Protein AF-A0A4P2VK91-F1 (afdb_monomer)

Mean predicted aligned error: 14.42 Å

Solvent-accessible surface area (backbone atoms only — not comparable to full-atom values): 8592 Å² total; per-residue (Å²): 116,48,79,46,80,45,67,41,84,49,84,88,49,66,66,60,50,53,53,49,52,51,52,53,46,60,55,40,65,74,66,43,94,63,50,54,38,35,41,38,40,39,38,47,64,92,68,39,30,38,38,38,41,37,42,36,29,84,92,45,76,50,76,43,70,33,67,28,75,43,63,68,60,23,51,54,54,31,50,55,51,43,54,55,52,46,52,51,51,53,48,55,61,50,60,75,58,52,86,59,55,84,43,53,88,88,37,72,82,12,60,66,47,45,51,55,48,59,73,71,50,58,95,86,60,67,70,59,73,79,53,72,85,55,93,68,52,81,72,58,61,64,61,63,77,78,112

Secondary structure (DSSP, 8-state):
-EEEEEEESS---HHHHHHHHHHHHHHHHHH-TT--EEEEEEEEETTEEEEEEEEEETTEEEEEEEEESSHHHHHHHHHHHHHHHHHHHHHHHHHHHHTTTSS-TTSTTSHHHHHHHHHHS-TT--TGGGTTT----HHHHHHGGG-

Foldseek 3Di:
DEEAEEEDQDPPDPVVVVVLVVLVVVLCVVQDPQWDYKYWYWYDDPQKIKIKIWTDGPVDIDIFIDIDSDPVVRSVVRSVVVSVVSVVVSVVVVVVDPPQPVAPPPDCSHPVNLVVVVVVDDPPDDSVVVVVPDPDDNVNRVVVVPD

Structure (mmCIF, N/CA/C/O backbone):
data_AF-A0A4P2VK91-F1
#
_entry.id   AF-A0A4P2VK91-F1
#
loop_
_atom_site.group_PDB
_atom_site.id
_atom_site.type_symbol
_atom_site.label_atom_id
_atom_site.label_alt_id
_atom_site.label_comp_id
_atom_site.label_asym_id
_atom_site.label_entity_id
_atom_site.label_seq_id
_atom_site.pdbx_PDB_ins_code
_atom_site.Cartn_x
_atom_site.Cartn_y
_atom_site.Cartn_z
_atom_site.occupancy
_atom_site.B_iso_or_equiv
_atom_site.auth_seq_id
_atom_site.auth_comp_id
_atom_site.auth_asym_id
_atom_site.auth_atom_id
_atom_site.pdbx_PDB_model_num
ATOM 1 N N . MET A 1 1 ? 0.030 -15.561 0.801 1.00 72.12 1 MET A N 1
ATOM 2 C CA . MET A 1 1 ? -0.297 -14.319 0.069 1.00 72.12 1 MET A CA 1
ATOM 3 C C . MET A 1 1 ? 0.006 -14.545 -1.408 1.00 72.12 1 MET A C 1
ATOM 5 O O . MET A 1 1 ? 1.029 -15.153 -1.686 1.00 72.12 1 MET A O 1
ATOM 9 N N . ARG A 1 2 ? -0.870 -14.147 -2.341 1.00 79.50 2 ARG A N 1
ATOM 10 C CA . ARG A 1 2 ? -0.588 -14.205 -3.792 1.00 79.50 2 ARG A CA 1
ATOM 11 C C . ARG A 1 2 ? -0.356 -12.791 -4.323 1.00 79.50 2 ARG A C 1
ATOM 13 O O . ARG A 1 2 ? -1.168 -11.915 -4.020 1.00 79.50 2 ARG A O 1
ATOM 20 N N . VAL A 1 3 ? 0.731 -12.582 -5.062 1.00 82.94 3 VAL A N 1
ATOM 21 C CA . VAL A 1 3 ? 1.064 -11.310 -5.716 1.00 82.94 3 VAL A CA 1
ATOM 22 C C . VA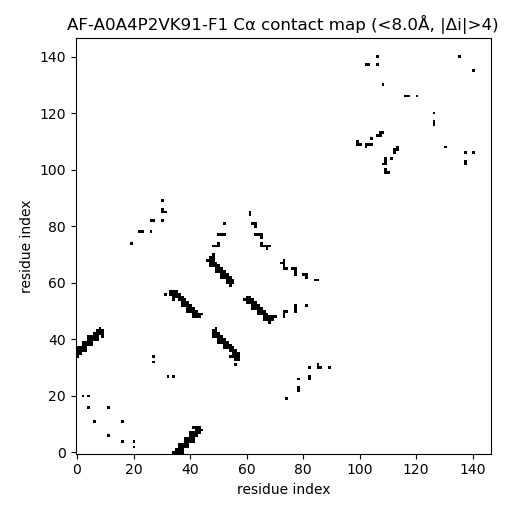L A 1 3 ? 1.039 -11.546 -7.219 1.00 82.94 3 VAL A C 1
ATOM 24 O O . VAL A 1 3 ? 1.852 -12.305 -7.732 1.00 82.94 3 VAL A O 1
ATOM 27 N N . ASP A 1 4 ? 0.092 -10.916 -7.908 1.00 86.12 4 ASP A N 1
ATOM 28 C CA . ASP A 1 4 ? -0.004 -10.974 -9.363 1.00 86.12 4 ASP A CA 1
ATOM 29 C C . ASP A 1 4 ? 0.486 -9.644 -9.938 1.00 86.12 4 ASP A C 1
ATOM 31 O O . ASP A 1 4 ? -0.115 -8.592 -9.694 1.00 86.12 4 ASP A O 1
ATOM 35 N N . VAL A 1 5 ? 1.564 -9.687 -10.717 1.00 85.50 5 VAL A N 1
ATOM 36 C CA . VAL A 1 5 ? 2.101 -8.516 -11.417 1.00 85.50 5 VAL A CA 1
ATOM 37 C C . VAL A 1 5 ? 1.726 -8.589 -12.892 1.00 85.50 5 VAL A C 1
ATOM 39 O O . VAL A 1 5 ? 2.026 -9.560 -13.586 1.00 85.50 5 VAL A O 1
ATOM 42 N N . GLN A 1 6 ? 1.056 -7.551 -13.381 1.00 87.06 6 GLN A N 1
ATOM 43 C CA . GLN A 1 6 ? 0.652 -7.412 -14.772 1.00 87.06 6 GLN A CA 1
ATOM 44 C C . GLN A 1 6 ? 1.347 -6.208 -15.398 1.00 87.06 6 GLN A C 1
ATOM 46 O O . GLN A 1 6 ? 1.270 -5.093 -14.887 1.00 87.06 6 GLN A O 1
ATOM 51 N N . PHE A 1 7 ? 1.999 -6.449 -16.531 1.00 84.62 7 PHE A N 1
ATOM 52 C CA . PHE A 1 7 ? 2.643 -5.424 -17.342 1.00 84.62 7 PHE A CA 1
ATOM 53 C C . PHE A 1 7 ? 1.826 -5.211 -18.615 1.00 84.62 7 PHE A C 1
ATOM 55 O O . PHE A 1 7 ? 1.550 -6.167 -19.343 1.00 84.62 7 PHE A O 1
ATOM 62 N N . VAL A 1 8 ? 1.455 -3.964 -18.878 1.00 84.31 8 VAL A N 1
ATOM 63 C CA . VAL A 1 8 ? 0.749 -3.508 -20.076 1.00 84.31 8 VAL A CA 1
ATOM 64 C C . VAL A 1 8 ? 1.672 -2.527 -20.786 1.00 84.31 8 VAL A C 1
ATOM 66 O O . VAL A 1 8 ? 2.145 -1.578 -20.172 1.00 84.31 8 VAL A O 1
ATOM 69 N N . ASN A 1 9 ? 1.967 -2.757 -22.065 1.00 80.62 9 ASN A N 1
ATOM 70 C CA . ASN A 1 9 ? 2.848 -1.886 -22.859 1.00 80.62 9 ASN A CA 1
ATOM 71 C C . ASN A 1 9 ? 4.252 -1.669 -22.246 1.00 80.62 9 ASN A C 1
ATOM 73 O O . ASN A 1 9 ? 4.912 -0.675 -22.531 1.00 80.62 9 ASN A O 1
ATOM 77 N N . PHE A 1 10 ? 4.722 -2.606 -21.414 1.00 76.00 10 PHE A N 1
ATOM 78 C CA . PHE A 1 10 ? 6.037 -2.565 -20.775 1.00 76.00 10 PHE A CA 1
ATOM 79 C C . PHE A 1 10 ? 6.768 -3.900 -20.972 1.00 76.00 10 PHE A C 1
ATOM 81 O O . PHE A 1 10 ? 6.134 -4.957 -20.852 1.00 76.00 10 PHE A O 1
ATOM 88 N N . PRO A 1 11 ? 8.085 -3.902 -21.257 1.00 72.44 11 PRO A N 1
ATOM 89 C CA . PRO A 1 11 ? 8.849 -5.139 -21.328 1.00 72.44 11 PRO A CA 1
ATOM 90 C C . PRO A 1 11 ? 8.831 -5.838 -19.966 1.00 72.44 11 PRO A C 1
ATOM 92 O O . PRO A 1 11 ? 9.158 -5.246 -18.939 1.00 72.44 11 PRO A O 1
ATOM 95 N N . LYS A 1 12 ? 8.458 -7.122 -19.956 1.00 72.50 12 LYS A N 1
ATOM 96 C CA . LYS A 1 12 ? 8.432 -7.957 -18.747 1.00 72.50 12 LYS A CA 1
ATOM 97 C C . LYS A 1 12 ? 9.859 -8.207 -18.251 1.00 72.50 12 LYS A C 1
ATOM 99 O O . LYS A 1 12 ? 10.460 -9.239 -18.541 1.00 72.50 12 LYS A O 1
ATOM 104 N N . SER A 1 13 ? 10.419 -7.245 -17.529 1.00 76.88 13 SER A N 1
ATOM 105 C CA . SER A 1 13 ? 11.714 -7.394 -16.876 1.00 76.88 13 SER A CA 1
ATOM 106 C C . SER A 1 13 ? 11.539 -8.178 -15.581 1.00 76.88 13 SER A C 1
ATOM 108 O O . SER A 1 13 ? 10.875 -7.716 -14.652 1.00 76.88 13 SER A O 1
ATOM 110 N N . LYS A 1 14 ? 12.165 -9.358 -15.507 1.00 77.31 14 LYS A N 1
ATOM 111 C CA . LYS A 1 14 ? 12.145 -10.202 -14.301 1.00 77.31 14 LYS A CA 1
ATOM 112 C C . LYS A 1 14 ? 12.728 -9.481 -13.086 1.00 77.31 14 LYS A C 1
ATOM 114 O O . LYS A 1 14 ? 12.209 -9.630 -11.992 1.00 77.31 14 LYS A O 1
ATOM 119 N N . LEU A 1 15 ? 13.764 -8.664 -13.288 1.00 81.06 15 LEU A N 1
ATOM 120 C CA . LEU A 1 15 ? 14.421 -7.918 -12.211 1.00 81.06 15 LEU A CA 1
ATOM 121 C C . LEU A 1 15 ? 13.474 -6.904 -11.561 1.00 81.06 15 LEU A C 1
ATOM 123 O O . LEU A 1 15 ? 13.382 -6.837 -10.341 1.00 81.06 15 LEU A O 1
ATOM 127 N N . ILE A 1 16 ? 12.737 -6.150 -12.381 1.00 77.38 16 ILE A N 1
ATOM 128 C CA . ILE A 1 16 ? 11.775 -5.151 -11.898 1.00 77.38 16 ILE A CA 1
ATOM 129 C C . ILE A 1 16 ? 10.607 -5.850 -11.209 1.00 77.38 16 ILE A C 1
ATOM 131 O O . ILE A 1 16 ? 10.163 -5.409 -10.154 1.00 77.38 16 ILE A O 1
ATOM 135 N N . GLN A 1 17 ? 10.141 -6.963 -11.779 1.00 82.38 17 GLN A N 1
ATOM 136 C CA . GLN A 1 17 ? 9.090 -7.764 -11.174 1.00 82.38 17 GLN A CA 1
ATOM 137 C C . GLN A 1 17 ? 9.488 -8.259 -9.777 1.00 82.38 17 GLN A C 1
ATOM 139 O O . GLN A 1 17 ? 8.763 -7.987 -8.825 1.00 82.38 17 GLN A O 1
ATOM 144 N N . SER A 1 18 ? 10.647 -8.908 -9.634 1.00 84.44 18 SER A N 1
ATOM 145 C CA . SER A 1 18 ? 11.114 -9.411 -8.336 1.00 84.44 18 SER A CA 1
ATOM 146 C C . SER A 1 18 ? 11.330 -8.287 -7.324 1.00 84.44 18 SER A C 1
ATOM 148 O O . SER A 1 18 ? 10.907 -8.412 -6.180 1.00 84.44 18 SER A O 1
ATOM 150 N N . TYR A 1 19 ? 11.908 -7.162 -7.755 1.00 84.38 19 TYR A N 1
ATOM 151 C CA . TYR A 1 19 ? 12.109 -5.993 -6.899 1.00 84.38 19 TYR A CA 1
ATOM 152 C C . TYR A 1 19 ? 10.785 -5.433 -6.358 1.00 84.38 19 TYR A C 1
ATOM 154 O O . TYR A 1 19 ? 10.647 -5.153 -5.168 1.00 84.38 19 TYR A O 1
ATOM 162 N N . VAL A 1 20 ? 9.788 -5.279 -7.231 1.00 81.94 20 VAL A N 1
ATOM 163 C CA . VAL A 1 20 ? 8.464 -4.781 -6.846 1.00 81.94 20 VAL A CA 1
ATOM 164 C C . VAL A 1 20 ? 7.754 -5.774 -5.933 1.00 81.94 20 VAL 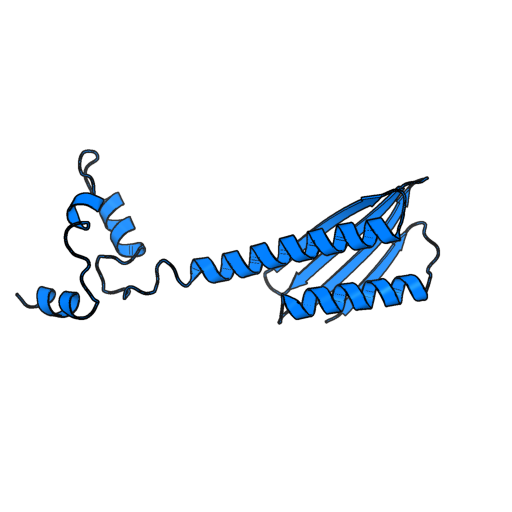A C 1
ATOM 166 O O . VAL A 1 20 ? 7.150 -5.361 -4.945 1.00 81.94 20 VAL A O 1
ATOM 169 N N . GLU A 1 21 ? 7.803 -7.066 -6.256 1.00 85.81 21 GLU A N 1
ATOM 170 C CA . GLU A 1 21 ? 7.182 -8.117 -5.450 1.00 85.81 21 GLU A CA 1
ATOM 171 C C . GLU A 1 21 ? 7.740 -8.118 -4.024 1.00 85.81 21 GLU A C 1
ATOM 173 O O . GLU A 1 21 ? 6.955 -8.078 -3.076 1.00 85.81 21 GLU A O 1
ATOM 178 N N . GLU A 1 22 ? 9.066 -8.067 -3.872 1.00 87.94 22 GLU A N 1
ATOM 179 C CA . GLU A 1 22 ? 9.748 -8.006 -2.575 1.00 87.94 22 GLU A CA 1
ATOM 180 C C . GLU A 1 22 ? 9.332 -6.763 -1.776 1.00 87.94 22 GLU A C 1
ATOM 182 O O . GLU A 1 22 ? 8.902 -6.865 -0.628 1.00 87.94 22 GLU A O 1
ATOM 187 N N . LYS A 1 23 ? 9.339 -5.577 -2.399 1.00 85.81 23 LYS A N 1
ATOM 188 C CA . LYS A 1 23 ? 8.939 -4.332 -1.721 1.00 85.81 23 LYS A CA 1
ATOM 189 C C . LYS A 1 23 ? 7.471 -4.311 -1.306 1.00 85.81 23 LYS A C 1
ATOM 191 O O . LYS A 1 23 ? 7.128 -3.780 -0.246 1.00 85.81 23 LYS A O 1
ATOM 196 N N . ILE A 1 24 ? 6.589 -4.860 -2.138 1.00 83.88 24 ILE A N 1
ATOM 197 C CA . ILE A 1 24 ? 5.165 -4.989 -1.823 1.00 83.88 24 ILE A CA 1
ATOM 198 C C . ILE A 1 24 ? 4.972 -5.956 -0.651 1.00 83.88 24 ILE A C 1
ATOM 200 O O . ILE A 1 24 ? 4.183 -5.656 0.247 1.00 83.88 24 ILE A O 1
ATOM 204 N N . LEU A 1 25 ? 5.680 -7.089 -0.651 1.00 85.06 25 LEU A N 1
ATOM 205 C CA . LEU A 1 25 ? 5.662 -8.073 0.433 1.00 85.06 25 LEU A CA 1
ATOM 206 C C . LEU A 1 25 ? 6.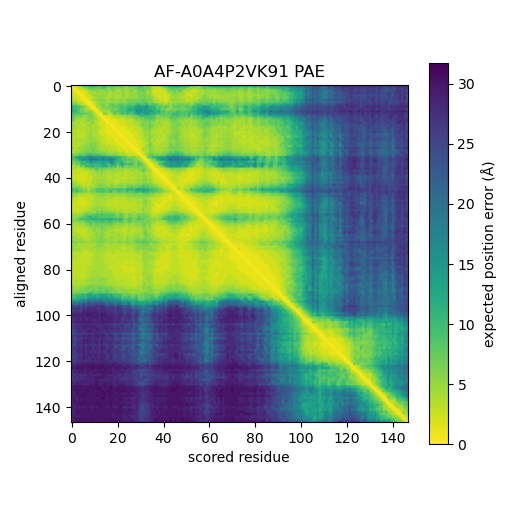100 -7.438 1.755 1.00 85.06 25 LEU A C 1
ATOM 208 O O . LEU A 1 25 ? 5.304 -7.413 2.694 1.00 85.06 25 LEU A O 1
ATOM 212 N N . ASP A 1 26 ? 7.276 -6.811 1.781 1.00 86.44 26 ASP A N 1
ATOM 213 C CA . ASP A 1 26 ? 7.821 -6.120 2.956 1.00 86.44 26 ASP A CA 1
ATOM 214 C C . ASP A 1 26 ? 6.855 -5.077 3.529 1.00 86.44 26 ASP A C 1
ATOM 216 O O . ASP A 1 26 ? 6.703 -4.924 4.744 1.00 86.44 26 ASP A O 1
ATOM 220 N N . CYS A 1 27 ? 6.211 -4.307 2.649 1.00 82.94 27 CYS A N 1
ATOM 221 C CA . CYS A 1 27 ? 5.233 -3.299 3.034 1.00 82.94 27 CYS A CA 1
ATOM 222 C C . CYS A 1 27 ? 4.014 -3.950 3.700 1.00 82.94 27 CYS A C 1
ATOM 224 O O . CYS A 1 27 ? 3.554 -3.516 4.756 1.00 82.94 27 CYS A O 1
ATOM 226 N N . ILE A 1 28 ? 3.481 -5.005 3.092 1.00 81.62 28 ILE A N 1
ATOM 227 C CA . ILE A 1 28 ? 2.238 -5.629 3.533 1.00 81.62 28 ILE A CA 1
ATOM 228 C C . ILE A 1 28 ? 2.435 -6.417 4.823 1.00 81.62 28 ILE A C 1
ATOM 230 O O . ILE A 1 28 ? 1.592 -6.297 5.714 1.00 81.62 28 ILE A O 1
ATOM 234 N N . GLU A 1 29 ? 3.536 -7.153 4.960 1.00 83.06 29 GLU A N 1
ATOM 235 C CA . GLU A 1 29 ? 3.857 -7.901 6.180 1.00 83.06 29 GLU A CA 1
ATOM 236 C C . GLU A 1 29 ? 3.923 -6.985 7.410 1.00 83.06 29 GLU A C 1
ATOM 238 O O . GLU A 1 29 ? 3.432 -7.344 8.480 1.00 83.06 29 GLU A O 1
ATOM 243 N N . LYS A 1 30 ? 4.414 -5.749 7.249 1.00 81.88 30 LYS A N 1
ATOM 244 C CA . LYS A 1 30 ? 4.465 -4.754 8.335 1.00 81.88 30 LYS A CA 1
ATOM 245 C C . LYS A 1 30 ? 3.091 -4.287 8.819 1.00 81.88 30 LYS A C 1
ATOM 247 O O . LYS A 1 30 ? 2.962 -3.893 9.978 1.00 81.88 30 LYS A O 1
ATOM 252 N N . PHE A 1 31 ? 2.073 -4.258 7.954 1.00 73.69 31 PHE A N 1
ATOM 253 C CA . PHE A 1 31 ? 0.787 -3.620 8.272 1.00 73.69 31 PHE A CA 1
ATOM 254 C C . PHE A 1 31 ? -0.416 -4.568 8.298 1.00 73.69 31 PHE A C 1
ATOM 256 O O . PHE A 1 31 ? -1.443 -4.206 8.875 1.00 73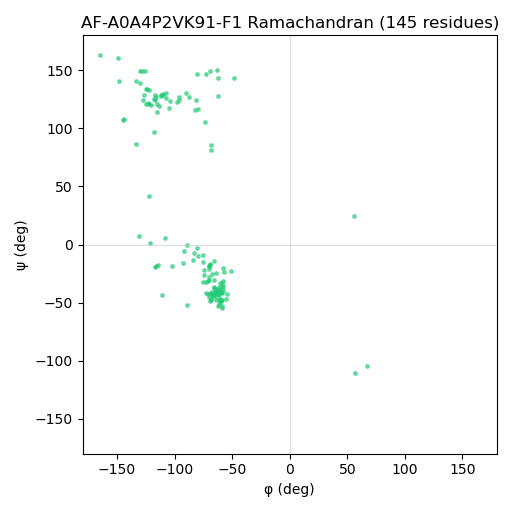.69 31 PHE A O 1
ATOM 263 N N . SER A 1 32 ? -0.343 -5.747 7.680 1.00 67.56 32 SER A N 1
ATOM 264 C CA . SER A 1 32 ? -1.501 -6.624 7.491 1.00 67.56 32 SER A CA 1
ATOM 265 C C . SER A 1 32 ? -1.127 -8.102 7.589 1.00 67.56 32 SER A C 1
ATOM 267 O O . SER A 1 32 ? -0.590 -8.684 6.652 1.00 67.56 32 SER A O 1
ATOM 269 N N . ALA A 1 33 ? -1.516 -8.736 8.699 1.00 63.50 33 ALA A N 1
ATOM 270 C CA . ALA A 1 33 ? -1.320 -10.170 8.929 1.00 63.50 33 ALA A CA 1
ATOM 271 C C . ALA A 1 33 ? -2.211 -11.077 8.046 1.00 63.50 33 ALA A C 1
ATOM 273 O O . ALA A 1 33 ? -1.904 -12.250 7.873 1.00 63.50 33 ALA A O 1
ATOM 274 N N . ASN A 1 34 ? -3.305 -10.552 7.468 1.00 68.31 34 ASN A N 1
ATOM 275 C CA . ASN A 1 34 ? -4.352 -11.352 6.805 1.00 68.31 34 ASN A CA 1
ATOM 276 C C . ASN A 1 34 ? -4.579 -10.963 5.332 1.00 68.31 34 ASN A C 1
ATOM 278 O O . ASN A 1 34 ? -5.719 -10.840 4.874 1.00 68.31 34 ASN A O 1
ATOM 282 N N . THR A 1 35 ? -3.509 -10.722 4.578 1.00 74.00 35 THR A N 1
ATOM 283 C CA . THR A 1 35 ? -3.628 -10.312 3.170 1.00 74.00 35 THR A CA 1
ATOM 284 C C . THR A 1 35 ? -3.863 -11.508 2.250 1.00 74.00 35 THR A C 1
ATOM 286 O O . THR A 1 35 ? -3.076 -12.455 2.219 1.00 74.00 35 THR A O 1
ATOM 289 N N . THR A 1 36 ? -4.949 -11.466 1.474 1.00 74.75 36 THR A N 1
ATOM 290 C CA . THR A 1 36 ? -5.383 -12.583 0.622 1.00 74.75 36 THR A CA 1
ATOM 291 C C . THR A 1 36 ? -4.749 -12.502 -0.765 1.00 74.75 36 THR A C 1
ATOM 293 O O . THR A 1 36 ? -4.122 -13.462 -1.216 1.00 74.75 36 THR A O 1
ATOM 296 N N . SER A 1 37 ? -4.866 -11.351 -1.432 1.00 83.62 37 SER A N 1
ATOM 297 C CA . SER A 1 37 ? -4.359 -11.160 -2.796 1.00 83.62 37 SER A CA 1
ATOM 298 C C . SER A 1 37 ? -3.904 -9.731 -3.047 1.00 83.62 37 SER A C 1
ATOM 300 O O . SER A 1 37 ? -4.595 -8.784 -2.664 1.00 83.62 37 SER A O 1
ATOM 302 N N . VAL A 1 38 ? -2.804 -9.585 -3.774 1.00 87.12 38 VAL A N 1
ATOM 303 C CA . VAL A 1 38 ? -2.289 -8.307 -4.258 1.00 87.12 38 VAL A CA 1
ATOM 304 C C . VAL A 1 38 ? -2.194 -8.362 -5.770 1.00 87.12 38 VAL A C 1
ATOM 306 O O . VAL A 1 38 ? -1.685 -9.332 -6.319 1.00 87.12 38 VAL A O 1
ATOM 309 N N . ARG A 1 39 ? -2.684 -7.324 -6.443 1.00 89.81 39 ARG A N 1
ATOM 310 C CA . ARG A 1 39 ? -2.554 -7.158 -7.890 1.00 89.81 39 ARG A CA 1
ATOM 311 C C . ARG A 1 39 ? -1.853 -5.847 -8.183 1.00 89.81 39 ARG A C 1
ATOM 313 O O . ARG A 1 39 ? -2.354 -4.796 -7.786 1.00 89.81 39 ARG A O 1
ATOM 320 N N . ALA A 1 40 ? -0.724 -5.912 -8.869 1.00 89.12 40 ALA A N 1
ATOM 321 C CA . ALA A 1 40 ? 0.015 -4.750 -9.330 1.00 89.12 40 ALA A CA 1
ATOM 322 C C . ALA A 1 40 ? -0.087 -4.655 -10.853 1.00 89.12 40 ALA A C 1
ATOM 324 O O . ALA A 1 40 ? 0.153 -5.627 -11.561 1.00 89.12 40 ALA A O 1
ATOM 325 N N . PHE A 1 41 ? -0.455 -3.482 -11.349 1.00 90.44 41 PHE A N 1
ATOM 326 C CA . PHE A 1 41 ? -0.566 -3.168 -12.763 1.00 90.44 41 PHE A CA 1
ATOM 327 C C . PHE A 1 41 ? 0.441 -2.077 -13.088 1.00 90.44 41 PHE A C 1
ATOM 329 O O . PHE A 1 41 ? 0.418 -1.008 -12.475 1.00 90.44 41 PHE A O 1
ATOM 336 N N . PHE A 1 42 ? 1.299 -2.361 -14.053 1.00 89.38 42 PHE A N 1
ATOM 337 C CA . PHE A 1 42 ? 2.289 -1.447 -14.595 1.00 89.38 42 PHE A CA 1
ATOM 338 C C . PHE A 1 42 ? 1.905 -1.162 -16.037 1.00 89.38 42 PHE A C 1
ATOM 340 O O . PHE A 1 42 ? 1.849 -2.090 -16.843 1.00 89.38 42 PHE A O 1
ATOM 347 N N . SER A 1 43 ? 1.631 0.095 -16.358 1.00 90.12 43 SER A N 1
ATOM 348 C CA . SER A 1 43 ? 1.383 0.545 -17.722 1.00 90.12 43 SER A CA 1
ATOM 349 C C . SER A 1 43 ? 2.301 1.700 -18.084 1.00 90.12 43 SER A C 1
ATOM 351 O O . SER A 1 43 ? 2.718 2.470 -17.219 1.00 90.12 43 SER A O 1
ATOM 353 N N . VAL A 1 44 ? 2.646 1.798 -19.363 1.00 88.88 44 VAL A N 1
ATOM 354 C CA . VAL A 1 44 ? 3.399 2.932 -19.903 1.00 88.88 44 VAL A CA 1
ATOM 355 C C . VAL A 1 44 ? 2.599 3.551 -21.024 1.00 88.88 44 VAL A C 1
ATOM 357 O O . VAL A 1 44 ? 2.278 2.870 -21.998 1.00 88.88 44 VAL A O 1
ATOM 360 N N . ASP A 1 45 ? 2.300 4.835 -20.861 1.00 87.81 45 ASP A N 1
ATOM 361 C CA . ASP A 1 45 ? 1.565 5.639 -21.825 1.00 87.81 45 ASP A CA 1
ATOM 362 C C . ASP A 1 45 ? 2.486 6.777 -22.289 1.00 87.81 45 ASP A C 1
ATOM 364 O O . ASP A 1 45 ? 2.668 7.801 -21.628 1.00 87.81 45 ASP A O 1
ATOM 368 N N . GLY A 1 46 ? 3.143 6.565 -23.432 1.00 86.88 46 GLY A N 1
ATOM 369 C CA . GLY A 1 46 ? 4.133 7.502 -23.965 1.00 86.88 46 GLY A CA 1
ATOM 370 C C . GLY A 1 46 ? 5.384 7.591 -23.085 1.00 86.88 46 GLY A C 1
ATOM 371 O O . GLY A 1 46 ? 6.229 6.701 -23.130 1.00 86.88 46 GLY A O 1
ATOM 372 N N . ILE A 1 47 ? 5.508 8.686 -22.326 1.00 85.31 47 ILE A N 1
ATOM 373 C CA . ILE A 1 47 ? 6.652 8.982 -21.438 1.00 85.31 47 ILE A CA 1
ATOM 374 C C . ILE A 1 47 ? 6.295 8.705 -19.967 1.00 85.31 47 ILE A C 1
ATOM 376 O O . ILE A 1 47 ? 7.182 8.546 -19.131 1.00 85.31 47 ILE A O 1
ATOM 380 N N . GLU A 1 48 ? 5.004 8.634 -19.631 1.00 90.19 48 GLU A N 1
ATOM 381 C CA . GLU A 1 48 ? 4.570 8.428 -18.253 1.00 90.19 48 GLU A CA 1
ATOM 382 C C . GLU A 1 48 ? 4.433 6.938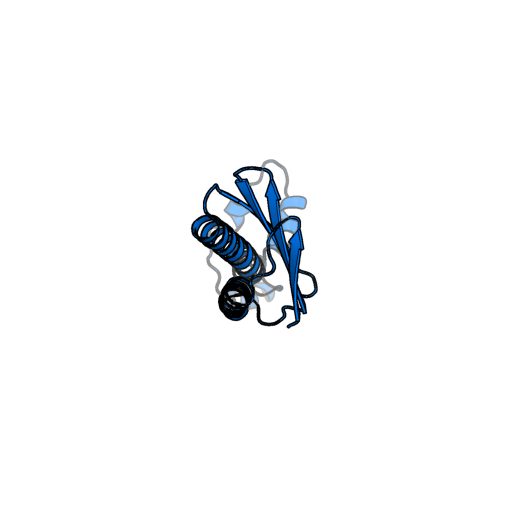 -17.928 1.00 90.19 48 GLU A C 1
ATOM 384 O O . GLU A 1 48 ? 3.768 6.161 -18.619 1.00 90.19 48 GLU A O 1
ATOM 389 N N . HIS A 1 49 ? 5.039 6.544 -16.813 1.00 90.12 49 HIS A N 1
ATOM 390 C CA . HIS A 1 49 ? 4.792 5.269 -16.165 1.00 90.12 49 HIS A CA 1
ATOM 391 C C . HIS A 1 49 ? 3.616 5.419 -15.210 1.00 90.12 49 HIS A C 1
ATOM 393 O O . HIS A 1 49 ? 3.627 6.266 -14.316 1.00 90.12 49 HIS A O 1
ATOM 399 N N . HIS A 1 50 ? 2.624 4.552 -15.361 1.00 91.62 50 HIS A N 1
ATOM 400 C CA . HIS A 1 50 ? 1.464 4.454 -14.494 1.00 91.62 50 HIS A CA 1
ATOM 401 C C . HIS A 1 50 ? 1.527 3.140 -13.722 1.00 91.62 50 HIS A C 1
ATOM 403 O O . HIS A 1 50 ? 1.663 2.055 -14.287 1.00 91.62 50 HIS A O 1
ATOM 409 N N . VAL A 1 51 ? 1.403 3.231 -12.402 1.00 91.94 51 VAL A N 1
ATOM 410 C CA . VAL A 1 51 ? 1.427 2.066 -11.521 1.00 91.94 51 VAL A CA 1
ATOM 411 C C . VAL A 1 51 ? 0.186 2.077 -10.651 1.00 91.94 51 VAL A C 1
ATOM 413 O O . VAL A 1 51 ? -0.132 3.070 -9.990 1.00 91.94 51 VAL A O 1
ATOM 416 N N . LYS A 1 52 ? -0.526 0.953 -10.641 1.00 92.31 52 LYS A N 1
ATOM 417 C CA . LYS A 1 52 ? -1.729 0.746 -9.839 1.00 92.31 52 LYS A CA 1
ATOM 418 C C . LYS A 1 52 ? -1.595 -0.532 -9.031 1.00 92.31 52 LYS A C 1
ATOM 420 O O . LYS A 1 52 ? -1.421 -1.604 -9.593 1.00 92.31 52 LYS A O 1
ATOM 425 N N . ILE A 1 53 ? -1.741 -0.434 -7.716 1.00 91.50 53 ILE A N 1
ATOM 426 C CA . ILE A 1 53 ? -1.720 -1.585 -6.813 1.00 91.50 53 ILE A CA 1
ATOM 427 C C . ILE A 1 53 ? -3.077 -1.708 -6.133 1.00 91.50 53 ILE A C 1
ATOM 429 O O . ILE A 1 53 ? -3.596 -0.748 -5.564 1.00 91.50 53 ILE A O 1
ATOM 433 N N . SER A 1 54 ? -3.645 -2.907 -6.188 1.00 90.31 54 SER A N 1
ATOM 434 C CA . SER A 1 54 ? -4.864 -3.299 -5.494 1.00 90.31 54 SER A CA 1
ATOM 435 C C . SER A 1 54 ? -4.531 -4.383 -4.479 1.00 90.31 54 SER A C 1
ATOM 437 O O . SER A 1 54 ? -4.080 -5.464 -4.851 1.00 90.31 54 SER A O 1
ATOM 439 N N . VAL A 1 55 ? -4.802 -4.125 -3.206 1.00 88.81 55 VAL A N 1
ATOM 440 C CA . VAL A 1 55 ? -4.629 -5.081 -2.111 1.00 88.81 55 VAL A CA 1
ATOM 441 C C . VAL A 1 55 ? -5.998 -5.477 -1.576 1.00 88.81 55 VAL A C 1
ATOM 443 O O . VAL A 1 55 ? -6.823 -4.625 -1.252 1.00 88.81 55 VAL A O 1
ATOM 446 N N . ILE A 1 56 ? -6.230 -6.784 -1.475 1.00 85.56 56 ILE A N 1
ATOM 447 C CA . ILE A 1 56 ? -7.440 -7.372 -0.902 1.00 85.56 56 ILE A CA 1
ATOM 448 C C . ILE A 1 56 ? -7.025 -8.247 0.283 1.00 85.56 56 ILE A C 1
ATOM 450 O O . ILE A 1 56 ? -6.264 -9.208 0.140 1.00 85.56 56 ILE A O 1
ATOM 454 N N . ALA A 1 57 ? -7.540 -7.907 1.459 1.00 80.94 57 ALA A N 1
ATOM 455 C CA . ALA A 1 57 ? -7.281 -8.567 2.732 1.00 80.94 57 ALA A CA 1
ATOM 456 C C . ALA A 1 57 ? -8.614 -8.789 3.466 1.00 80.94 57 ALA A C 1
ATOM 458 O O . ALA A 1 57 ? -9.067 -7.949 4.249 1.00 80.94 57 ALA A O 1
ATOM 459 N N . GLY A 1 58 ? -9.295 -9.901 3.172 1.00 77.94 58 GLY A N 1
ATOM 460 C CA . GLY A 1 58 ? -10.622 -10.196 3.722 1.00 77.94 58 GLY A CA 1
ATOM 461 C C . GLY A 1 58 ? -11.648 -9.091 3.427 1.00 77.94 58 GLY A C 1
ATOM 462 O O . GLY A 1 58 ? -12.051 -8.902 2.285 1.00 77.94 58 GLY A O 1
ATOM 463 N N . LYS A 1 59 ? -12.072 -8.351 4.464 1.00 73.88 59 LYS A N 1
ATOM 464 C CA . LYS A 1 59 ? -13.026 -7.223 4.352 1.00 73.88 59 LYS A CA 1
ATOM 465 C C . LYS A 1 59 ? -12.374 -5.897 3.941 1.00 73.88 59 LYS A C 1
ATOM 467 O O . LYS A 1 59 ? -13.079 -4.912 3.734 1.00 73.88 59 LYS A O 1
ATOM 472 N N . LEU A 1 60 ? -11.046 -5.844 3.876 1.00 76.00 60 LEU A N 1
ATOM 473 C CA . LEU A 1 60 ? -10.304 -4.663 3.465 1.00 76.00 60 LEU A CA 1
ATOM 474 C C . LEU A 1 60 ? -9.959 -4.753 1.978 1.00 76.00 60 LEU A C 1
ATOM 476 O O . LEU A 1 60 ? -9.303 -5.697 1.549 1.00 76.00 60 LEU A O 1
ATOM 480 N N . SER A 1 61 ? -10.353 -3.735 1.218 1.00 84.88 61 SER A N 1
ATOM 481 C CA . SER A 1 61 ? -9.911 -3.528 -0.158 1.00 84.88 61 SER A CA 1
ATOM 482 C C . SER A 1 61 ? -9.308 -2.132 -0.266 1.00 84.88 61 SER A C 1
ATOM 484 O O . SER A 1 61 ? -9.975 -1.143 0.050 1.00 84.88 61 SER A O 1
ATOM 486 N N . THR A 1 62 ? -8.037 -2.042 -0.654 1.00 87.38 62 THR A N 1
ATOM 487 C CA . THR A 1 62 ? -7.340 -0.773 -0.885 1.00 87.38 62 THR A CA 1
ATOM 488 C C . THR A 1 62 ? -6.777 -0.749 -2.296 1.00 87.38 62 THR A C 1
ATOM 490 O O . THR A 1 62 ? -6.163 -1.703 -2.762 1.00 87.38 62 THR A O 1
ATOM 493 N N . CYS A 1 63 ? -6.988 0.364 -2.992 1.00 90.75 63 CYS A N 1
ATOM 494 C CA . CYS A 1 63 ? -6.446 0.591 -4.323 1.00 90.75 63 CYS A CA 1
ATOM 495 C C . CYS A 1 63 ? -5.657 1.896 -4.313 1.00 90.75 63 CYS A C 1
ATOM 497 O O . CYS A 1 63 ? -6.128 2.908 -3.792 1.00 90.75 63 CYS A O 1
ATOM 499 N N . VAL A 1 64 ? -4.460 1.868 -4.887 1.00 92.75 64 VAL A N 1
ATOM 500 C CA . VAL A 1 64 ? -3.534 2.996 -4.932 1.00 92.75 64 VAL A CA 1
ATOM 501 C C . VAL A 1 64 ? -2.991 3.140 -6.342 1.00 92.75 64 VAL A C 1
ATOM 503 O O . VAL A 1 64 ? -2.708 2.146 -7.002 1.00 92.75 64 VAL A O 1
ATOM 506 N N . ASN A 1 65 ? -2.849 4.381 -6.797 1.00 94.12 65 ASN A N 1
ATOM 507 C CA . ASN A 1 65 ? -2.264 4.723 -8.084 1.00 94.12 65 ASN A CA 1
ATOM 508 C C . ASN A 1 65 ? -1.160 5.781 -7.936 1.00 94.12 65 ASN A C 1
ATOM 510 O O . ASN A 1 65 ? -1.204 6.652 -7.057 1.00 94.12 65 ASN A O 1
ATOM 514 N N . ALA A 1 66 ? -0.172 5.740 -8.820 1.00 94.31 66 ALA A N 1
ATOM 515 C CA . ALA A 1 66 ? 0.712 6.866 -9.074 1.00 94.31 66 ALA A CA 1
ATOM 516 C C . ALA A 1 66 ? 1.191 6.857 -10.522 1.00 94.31 66 ALA A C 1
ATOM 518 O O . ALA A 1 66 ? 1.135 5.836 -11.204 1.00 94.31 66 ALA A O 1
ATOM 519 N N . ASN A 1 67 ? 1.647 8.026 -10.951 1.00 93.44 67 ASN A N 1
ATOM 520 C CA . ASN A 1 67 ? 2.330 8.236 -12.207 1.00 93.44 67 ASN A CA 1
ATOM 521 C C . ASN A 1 67 ? 3.627 9.024 -11.992 1.00 93.44 67 ASN A C 1
ATOM 523 O O . ASN A 1 67 ? 3.739 9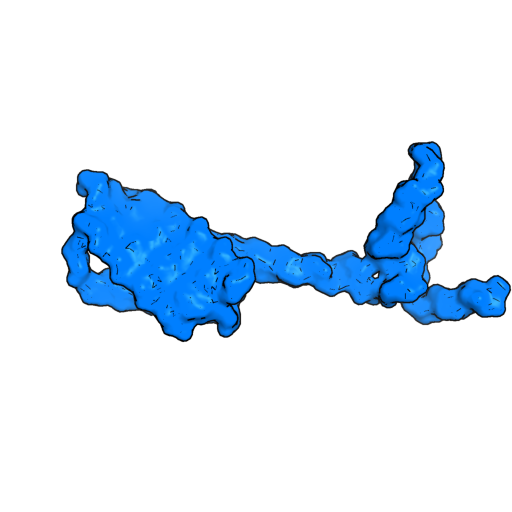.830 -11.047 1.00 93.44 67 ASN A O 1
ATOM 527 N N . SER A 1 68 ? 4.604 8.753 -12.852 1.00 93.00 68 SER A N 1
ATOM 528 C CA . SER A 1 68 ? 5.842 9.518 -12.987 1.00 93.00 68 SER A CA 1
ATOM 529 C C . SER A 1 68 ? 6.558 9.184 -14.297 1.00 93.00 68 SER A C 1
ATOM 531 O O . SER A 1 68 ? 6.302 8.145 -14.894 1.00 93.00 68 SER A O 1
ATOM 533 N N . ASN A 1 69 ? 7.496 10.039 -14.699 1.00 91.44 69 ASN A N 1
ATOM 534 C CA . ASN A 1 69 ? 8.369 9.820 -15.853 1.00 91.44 69 ASN A CA 1
ATOM 535 C C . ASN A 1 69 ? 9.461 8.775 -15.573 1.00 91.44 69 ASN A C 1
ATOM 537 O O . ASN A 1 69 ? 9.996 8.196 -16.506 1.00 91.44 69 ASN A O 1
ATOM 541 N N . ASP A 1 70 ? 9.801 8.537 -14.300 1.00 88.94 70 ASP A N 1
ATOM 542 C CA . ASP A 1 70 ? 10.757 7.506 -13.884 1.00 88.94 70 ASP A CA 1
ATOM 543 C C . ASP A 1 70 ? 10.026 6.370 -13.159 1.00 88.94 70 ASP A C 1
ATOM 545 O O . ASP A 1 70 ? 9.253 6.597 -12.221 1.00 88.94 70 ASP A O 1
ATOM 549 N N . ILE A 1 71 ? 10.275 5.135 -13.594 1.00 85.38 71 ILE A N 1
ATOM 550 C CA . ILE A 1 71 ? 9.681 3.931 -13.018 1.00 85.38 71 ILE A CA 1
ATOM 551 C C . ILE A 1 71 ? 10.100 3.724 -11.562 1.00 85.38 71 ILE A C 1
ATOM 553 O O . ILE A 1 71 ? 9.249 3.361 -10.749 1.00 85.38 71 ILE A O 1
ATOM 557 N N . GLY A 1 72 ? 11.365 3.989 -11.217 1.00 86.50 72 GLY A N 1
ATOM 558 C CA . GLY A 1 72 ? 11.870 3.806 -9.854 1.00 86.50 72 GLY A CA 1
ATOM 559 C C . GLY A 1 72 ? 11.127 4.715 -8.882 1.00 86.50 72 GLY A C 1
ATOM 560 O O . GLY A 1 72 ? 10.481 4.253 -7.941 1.00 86.50 72 GLY A O 1
ATOM 561 N N . TYR A 1 73 ? 11.088 6.008 -9.209 1.00 91.25 73 TYR A N 1
ATOM 562 C CA . TYR A 1 73 ? 10.329 6.987 -8.440 1.00 91.25 73 TYR A CA 1
ATOM 563 C C . TYR A 1 73 ? 8.819 6.694 -8.421 1.00 91.25 73 TYR A C 1
ATOM 565 O O . TYR A 1 73 ? 8.153 6.892 -7.401 1.00 91.25 73 TYR A O 1
ATOM 573 N N . CYS A 1 74 ? 8.249 6.203 -9.527 1.00 91.00 74 CYS A N 1
ATOM 574 C CA . CYS A 1 74 ? 6.839 5.825 -9.570 1.00 91.00 74 CYS A CA 1
ATOM 575 C C . CYS A 1 74 ? 6.527 4.681 -8.594 1.00 91.00 74 CYS A C 1
ATOM 577 O O . CYS A 1 74 ? 5.520 4.745 -7.885 1.00 91.00 74 CYS A O 1
ATOM 579 N N . ILE A 1 75 ? 7.392 3.663 -8.523 1.00 88.69 75 ILE A N 1
ATOM 580 C CA . ILE A 1 75 ? 7.262 2.538 -7.589 1.00 88.69 75 ILE A CA 1
ATOM 581 C C . ILE A 1 75 ? 7.304 3.047 -6.146 1.00 88.69 75 ILE A C 1
ATOM 583 O O . ILE A 1 75 ? 6.364 2.791 -5.390 1.00 88.69 75 ILE A O 1
ATOM 587 N N . ASP A 1 76 ? 8.311 3.843 -5.783 1.00 90.69 76 ASP A N 1
ATOM 588 C CA . ASP A 1 76 ? 8.445 4.402 -4.430 1.00 90.69 76 ASP A CA 1
ATOM 589 C C . ASP A 1 76 ? 7.228 5.253 -4.037 1.00 90.69 76 ASP A C 1
ATOM 591 O O . ASP A 1 76 ? 6.680 5.157 -2.931 1.00 90.69 76 ASP A O 1
ATOM 595 N N . LYS A 1 77 ? 6.722 6.057 -4.976 1.00 93.62 77 LYS A N 1
ATOM 596 C CA . LYS A 1 77 ? 5.526 6.883 -4.778 1.00 93.62 77 LYS A CA 1
ATOM 597 C C . LYS A 1 77 ? 4.261 6.047 -4.582 1.00 93.62 77 LYS A C 1
ATOM 599 O O . LYS A 1 77 ? 3.390 6.432 -3.799 1.00 93.62 77 LYS A O 1
ATOM 604 N N . VAL A 1 78 ? 4.118 4.911 -5.265 1.00 92.69 78 VAL A N 1
ATOM 605 C CA . VAL A 1 78 ? 2.991 4.002 -5.009 1.00 92.69 78 VAL A CA 1
ATOM 606 C C . VAL A 1 78 ? 3.147 3.303 -3.663 1.00 92.69 78 VAL A C 1
ATOM 608 O O . VAL A 1 78 ? 2.166 3.225 -2.922 1.00 92.69 78 VAL A O 1
ATOM 611 N N . LEU A 1 79 ? 4.349 2.839 -3.316 1.00 90.62 79 LEU A N 1
ATOM 612 C CA . LEU A 1 79 ? 4.614 2.159 -2.047 1.00 90.62 79 LEU A CA 1
ATOM 613 C C . LEU A 1 79 ? 4.317 3.072 -0.853 1.00 90.62 79 LEU A C 1
ATOM 615 O O . LEU A 1 79 ? 3.554 2.697 0.032 1.00 90.62 79 LEU A O 1
ATOM 619 N N . THR A 1 80 ? 4.800 4.313 -0.869 1.00 92.62 80 THR A N 1
ATOM 620 C CA . THR A 1 80 ? 4.514 5.303 0.188 1.00 92.62 80 THR A CA 1
ATOM 621 C C . THR A 1 80 ? 3.014 5.578 0.343 1.00 92.62 80 THR A C 1
ATOM 623 O O . THR A 1 80 ? 2.483 5.630 1.459 1.00 92.62 80 THR A O 1
ATOM 626 N N . LYS A 1 81 ? 2.277 5.695 -0.771 1.00 93.69 81 LYS A N 1
ATOM 627 C CA . LYS A 1 81 ? 0.814 5.822 -0.735 1.00 93.69 81 LYS A CA 1
ATOM 628 C C . LYS A 1 81 ? 0.147 4.564 -0.169 1.00 93.69 81 LYS A C 1
ATOM 630 O O . LYS A 1 81 ? -0.783 4.697 0.634 1.00 93.69 81 LYS A O 1
ATOM 635 N N . LEU A 1 82 ? 0.615 3.372 -0.540 1.00 90.00 82 LEU A N 1
ATOM 636 C CA . LEU A 1 82 ? 0.119 2.097 -0.025 1.00 90.00 82 LEU A CA 1
ATOM 637 C C . LEU A 1 82 ? 0.318 1.996 1.489 1.00 90.00 82 LEU A C 1
ATOM 639 O O . LEU A 1 82 ? -0.656 1.766 2.208 1.00 90.00 82 LEU A O 1
ATOM 643 N N . GLU A 1 83 ? 1.521 2.285 1.982 1.00 89.81 83 GLU A N 1
ATOM 644 C CA . GLU A 1 83 ? 1.830 2.328 3.414 1.00 89.81 83 GLU A CA 1
ATOM 645 C C . GLU A 1 83 ? 0.909 3.289 4.164 1.00 89.81 83 GLU A C 1
ATOM 647 O O . GLU A 1 83 ? 0.340 2.948 5.204 1.00 89.81 83 GLU A O 1
ATOM 652 N N . SER A 1 84 ? 0.717 4.498 3.625 1.00 91.25 84 SER A N 1
ATOM 653 C CA . SER A 1 84 ? -0.149 5.501 4.245 1.00 91.25 84 SER A CA 1
ATOM 654 C C . SER A 1 84 ? -1.605 5.025 4.337 1.00 91.25 84 SER A C 1
ATOM 656 O O . SER A 1 84 ? -2.280 5.266 5.343 1.00 91.25 84 SER A O 1
ATOM 658 N N . SER A 1 85 ? -2.085 4.313 3.313 1.00 89.56 85 SER A N 1
ATOM 659 C CA . SER A 1 85 ? -3.439 3.767 3.249 1.00 89.56 85 SER A CA 1
ATOM 660 C C . SER A 1 85 ? -3.623 2.637 4.261 1.00 89.56 85 SER A C 1
ATOM 662 O O . SER A 1 85 ? -4.545 2.682 5.079 1.00 89.56 85 SER A O 1
ATOM 664 N N . LEU A 1 86 ? -2.691 1.680 4.294 1.00 86.31 86 LEU A N 1
ATOM 665 C CA . LEU A 1 86 ? -2.707 0.568 5.245 1.00 86.31 86 LEU A CA 1
ATOM 666 C C . LEU A 1 86 ? -2.614 1.067 6.695 1.00 86.31 86 LEU A C 1
ATOM 668 O O . LEU A 1 86 ? -3.412 0.661 7.540 1.00 86.31 86 LEU A O 1
ATOM 672 N N . ARG A 1 87 ? -1.737 2.039 6.978 1.00 86.31 87 ARG A N 1
ATOM 673 C CA . ARG A 1 87 ? -1.615 2.667 8.305 1.00 86.31 87 ARG A CA 1
ATOM 674 C C . ARG A 1 87 ? -2.902 3.363 8.750 1.00 86.31 87 ARG A C 1
ATOM 676 O O . ARG A 1 87 ? -3.261 3.310 9.925 1.00 86.31 87 ARG A O 1
ATOM 683 N N . LYS A 1 88 ? -3.615 4.034 7.840 1.00 85.12 88 LYS A N 1
ATOM 684 C CA . LYS A 1 88 ? -4.912 4.658 8.160 1.00 85.12 88 LYS A CA 1
ATOM 685 C C . LYS A 1 88 ? -5.952 3.609 8.537 1.00 85.12 88 LYS A C 1
ATOM 687 O O . LYS A 1 88 ? -6.734 3.830 9.459 1.00 85.12 88 LYS A O 1
ATOM 692 N N . VAL A 1 89 ? -5.962 2.475 7.845 1.00 80.69 89 VAL A N 1
ATOM 693 C CA . VAL A 1 89 ? -6.914 1.391 8.102 1.00 80.69 89 VAL A CA 1
ATOM 694 C C . VAL A 1 89 ? -6.648 0.727 9.451 1.00 80.69 89 VAL A C 1
ATOM 696 O O . VAL A 1 89 ? -7.579 0.577 10.243 1.00 80.69 89 VAL A O 1
ATOM 699 N N . THR A 1 90 ? -5.392 0.391 9.753 1.00 77.12 90 THR A N 1
ATOM 700 C CA . THR A 1 90 ? -5.025 -0.215 11.043 1.00 77.12 90 THR A CA 1
ATOM 701 C C . THR A 1 90 ? -5.319 0.726 12.209 1.00 77.12 90 THR A C 1
ATOM 703 O O . THR A 1 90 ? -5.915 0.308 13.204 1.00 77.12 90 THR A O 1
ATOM 706 N N . LYS A 1 91 ? -5.018 2.026 12.067 1.00 76.94 91 LYS A N 1
ATOM 707 C CA . LYS A 1 91 ? -5.398 3.044 13.060 1.00 76.94 91 LYS A CA 1
ATOM 708 C C . LYS A 1 91 ? -6.914 3.123 13.256 1.00 76.94 91 LYS A C 1
ATOM 710 O O . LYS A 1 91 ? -7.371 3.074 14.393 1.00 76.94 91 LYS A O 1
ATOM 715 N N . LYS A 1 92 ? -7.713 3.183 12.182 1.00 71.31 92 LYS A N 1
ATOM 716 C CA . LYS A 1 92 ? -9.188 3.202 12.284 1.00 71.31 92 LYS A CA 1
ATOM 717 C C . LYS A 1 92 ? -9.738 1.980 13.024 1.00 71.31 92 LYS A C 1
ATOM 719 O O . LYS A 1 92 ? -10.679 2.121 13.800 1.00 71.31 92 LYS A O 1
ATOM 724 N N . ALA A 1 93 ? -9.165 0.797 12.806 1.00 65.38 93 ALA A N 1
ATOM 725 C CA . ALA A 1 93 ? -9.558 -0.410 13.532 1.00 65.38 93 ALA A CA 1
ATOM 726 C C . ALA A 1 93 ? -9.226 -0.324 15.035 1.00 65.38 93 ALA A C 1
ATOM 728 O O . ALA A 1 93 ? -10.030 -0.759 15.858 1.00 65.38 93 ALA A O 1
ATOM 729 N N . ARG A 1 94 ? -8.087 0.285 15.394 1.00 59.44 94 ARG A N 1
ATOM 730 C CA . ARG A 1 94 ? -7.661 0.494 16.787 1.00 59.44 94 ARG A CA 1
ATOM 731 C C . ARG A 1 94 ? -8.520 1.531 17.523 1.00 59.44 94 ARG A C 1
ATOM 733 O O . ARG A 1 94 ? -8.964 1.257 18.634 1.00 59.44 94 ARG A O 1
ATOM 740 N N . HIS A 1 95 ? -8.821 2.675 16.904 1.00 57.09 95 HIS A N 1
ATOM 741 C CA . HIS A 1 95 ? -9.626 3.733 17.541 1.00 57.09 95 HIS A CA 1
ATOM 742 C C . HIS A 1 95 ? -11.082 3.321 17.783 1.00 57.09 95 HIS A C 1
ATOM 744 O O . HIS A 1 95 ? -11.700 3.789 18.730 1.00 57.09 95 HIS A O 1
ATOM 750 N N . LYS A 1 96 ? -11.624 2.375 17.003 1.00 56.09 96 LYS A N 1
ATOM 751 C CA . LYS A 1 96 ? -12.946 1.795 17.295 1.00 56.09 96 LYS A CA 1
ATOM 752 C C . LYS A 1 96 ? -12.996 0.980 18.592 1.00 56.09 96 LYS A C 1
ATOM 754 O O . LYS A 1 96 ? -14.095 0.641 19.014 1.00 56.09 96 LYS A O 1
ATOM 759 N N . ARG A 1 97 ? -11.853 0.619 19.188 1.00 54.16 97 ARG A N 1
ATOM 760 C CA . ARG A 1 97 ? -11.805 -0.308 20.328 1.00 54.16 97 ARG A CA 1
ATOM 761 C C . ARG A 1 97 ? -11.318 0.285 21.645 1.00 54.16 97 ARG A C 1
ATOM 763 O O . ARG A 1 97 ? -11.580 -0.350 22.649 1.00 54.16 97 ARG A O 1
ATOM 770 N N . ALA A 1 98 ? -10.648 1.437 21.688 1.00 50.62 98 ALA A N 1
ATOM 771 C CA . ALA A 1 98 ? -9.996 1.885 22.929 1.00 50.62 98 ALA A CA 1
ATOM 772 C C . ALA A 1 98 ? -10.644 3.109 23.593 1.00 50.62 98 ALA A C 1
ATOM 774 O O . ALA A 1 98 ? -10.855 3.099 24.797 1.00 50.62 98 ALA A O 1
ATOM 775 N N . GLU A 1 99 ? -11.014 4.142 22.837 1.00 48.19 99 GLU A N 1
ATOM 776 C CA . GLU A 1 99 ? -11.393 5.437 23.441 1.00 48.19 99 GLU A CA 1
ATOM 777 C C . GLU A 1 99 ? -12.835 5.486 23.971 1.00 48.19 99 GLU A C 1
ATOM 779 O O . GLU A 1 99 ? -13.238 6.464 24.587 1.00 48.19 99 GLU A O 1
ATOM 784 N N . PHE A 1 100 ? -13.601 4.409 23.781 1.00 48.12 100 PHE A N 1
ATOM 785 C CA . PHE A 1 100 ? -14.958 4.272 24.314 1.00 48.12 100 PHE A CA 1
ATOM 786 C C . PHE A 1 100 ? -15.211 2.940 25.040 1.00 48.12 100 PHE A C 1
ATOM 788 O O . PHE A 1 100 ? -16.360 2.666 25.375 1.00 48.12 100 PHE A O 1
ATOM 795 N N . SER A 1 101 ? -14.185 2.100 25.256 1.00 52.22 101 SER A N 1
ATOM 796 C CA . SER A 1 101 ? -14.358 0.768 25.877 1.00 52.22 101 SER A CA 1
ATOM 797 C C . SER A 1 101 ? -13.562 0.531 27.160 1.00 52.22 101 SER A C 1
ATOM 799 O O . SER A 1 101 ? -13.673 -0.542 27.743 1.00 52.22 101 SER A O 1
ATOM 801 N N . SER A 1 102 ? -12.793 1.513 27.646 1.00 55.88 102 SER A N 1
ATOM 802 C CA . SER A 1 102 ? -12.252 1.410 29.007 1.00 55.88 102 SER A CA 1
ATOM 803 C C . SER A 1 102 ? -13.339 1.543 30.069 1.00 55.88 102 SER A C 1
ATOM 805 O O . SER A 1 102 ? -13.098 1.182 31.209 1.00 55.88 102 SER A O 1
ATOM 807 N N . VAL A 1 103 ? -14.508 2.074 29.702 1.00 57.81 103 VAL A N 1
ATOM 808 C CA . VAL A 1 103 ? -15.648 2.191 30.601 1.00 57.81 103 VAL A CA 1
ATOM 809 C C . VAL A 1 103 ? -16.568 1.001 30.374 1.00 57.81 103 VAL A C 1
ATOM 811 O O . VAL A 1 103 ? -16.958 0.725 29.236 1.00 57.81 103 VAL A O 1
ATOM 814 N N . SER A 1 104 ? -16.900 0.291 31.452 1.00 64.88 104 SER A N 1
ATOM 815 C CA . SER A 1 104 ? -17.818 -0.851 31.420 1.00 64.88 104 SER A CA 1
ATOM 816 C C . SER A 1 104 ? -19.107 -0.512 30.659 1.00 64.88 104 SER A C 1
ATOM 818 O O . SER A 1 104 ? -19.636 0.590 30.793 1.00 64.88 104 SER A O 1
ATOM 820 N N . GLU A 1 105 ? -19.679 -1.453 29.900 1.00 64.12 105 GLU A N 1
ATOM 821 C CA . GLU A 1 105 ? -20.988 -1.250 29.247 1.00 64.12 105 GLU A CA 1
ATOM 822 C C . GLU A 1 105 ? -22.100 -0.906 30.259 1.00 64.12 105 GLU A C 1
ATOM 824 O O . GLU A 1 105 ? -23.085 -0.252 29.913 1.00 64.12 105 GLU A O 1
ATOM 829 N N . MET A 1 106 ? -21.909 -1.299 31.523 1.00 65.88 106 MET A N 1
ATOM 830 C CA . MET A 1 106 ? -22.818 -1.022 32.639 1.00 65.88 106 MET A CA 1
ATOM 831 C C . MET A 1 106 ? -22.686 0.390 33.220 1.00 65.88 106 MET A C 1
ATOM 833 O O . MET A 1 106 ? -23.518 0.766 34.053 1.00 65.88 106 MET A O 1
ATOM 837 N N . SER A 1 107 ? -21.654 1.133 32.813 1.00 68.62 107 SER A N 1
ATOM 838 C CA . SER A 1 107 ? -21.396 2.500 33.259 1.00 68.62 107 SER A CA 1
ATOM 839 C C . SER A 1 107 ? -22.252 3.504 32.498 1.00 68.62 107 SER A C 1
ATOM 841 O O . SER A 1 107 ? -22.507 3.374 31.293 1.00 68.62 107 SER A O 1
ATOM 843 N N . ASP A 1 108 ? -22.642 4.569 33.180 1.00 68.50 108 ASP A N 1
ATOM 844 C CA . ASP A 1 108 ? -23.382 5.666 32.557 1.00 68.50 108 ASP A CA 1
ATOM 845 C C . ASP A 1 108 ? -22.527 6.499 31.586 1.00 68.50 108 ASP A C 1
ATOM 847 O O . ASP A 1 108 ? -23.067 7.185 30.714 1.00 68.50 108 ASP A O 1
ATOM 851 N N . TYR A 1 109 ? -21.202 6.388 31.706 1.00 65.81 109 TYR A N 1
ATOM 852 C CA . TYR A 1 109 ? -20.203 7.082 30.893 1.00 65.81 109 TYR A CA 1
ATOM 853 C C . TYR A 1 109 ? -19.813 6.314 29.623 1.00 65.81 109 TYR A C 1
ATOM 855 O O . TYR A 1 109 ? -19.008 6.797 28.823 1.00 65.81 109 TYR A O 1
ATOM 863 N N . SER A 1 110 ? -20.396 5.134 29.391 1.00 70.44 110 SER A N 1
ATOM 864 C CA . SER A 1 110 ? -20.220 4.431 28.125 1.00 70.44 110 SER A CA 1
ATOM 865 C C . SER A 1 110 ? -20.779 5.266 26.966 1.00 70.44 110 SER A C 1
ATOM 867 O O . SER A 1 110 ? -21.814 5.936 27.061 1.00 70.44 110 SER A O 1
ATOM 869 N N . ALA A 1 111 ? -20.102 5.220 25.818 1.00 67.00 111 ALA A N 1
ATOM 870 C CA . ALA A 1 111 ? -20.494 6.003 24.644 1.00 67.00 111 ALA A CA 1
ATOM 871 C C . ALA A 1 111 ? -21.922 5.700 24.169 1.00 67.00 111 ALA A C 1
ATOM 873 O O . ALA A 1 111 ? -22.608 6.563 23.615 1.00 67.00 111 ALA A O 1
ATOM 874 N N . THR A 1 112 ? -22.368 4.460 24.373 1.00 70.00 112 THR A N 1
ATOM 875 C CA . THR A 1 112 ? -23.718 3.991 24.064 1.00 70.00 112 THR A CA 1
ATOM 876 C C . THR A 1 112 ? -24.748 4.643 24.983 1.00 70.00 112 THR A C 1
ATOM 878 O O . THR A 1 112 ? -25.727 5.206 24.483 1.00 70.00 112 THR A O 1
ATOM 881 N N . ASN A 1 113 ? -24.506 4.658 26.296 1.00 72.56 113 ASN A N 1
ATOM 882 C CA . ASN A 1 113 ? -25.420 5.241 27.278 1.00 72.56 113 ASN A CA 1
ATOM 883 C C . ASN A 1 113 ? -25.481 6.770 27.170 1.00 72.56 113 ASN A C 1
ATOM 885 O O . ASN A 1 113 ? -26.579 7.335 27.143 1.00 72.56 113 ASN A O 1
ATOM 889 N N . LEU A 1 114 ? -24.342 7.442 26.970 1.00 71.88 114 LEU A N 1
ATOM 890 C CA . LEU A 1 114 ? -24.296 8.886 26.708 1.00 71.88 114 LEU A CA 1
ATOM 891 C C . LEU A 1 114 ? -25.085 9.266 25.447 1.00 71.88 114 LEU A C 1
ATOM 893 O O . LEU A 1 114 ? -25.833 10.248 25.438 1.00 71.88 114 LEU A O 1
ATOM 897 N N . ARG A 1 115 ? -24.981 8.460 24.383 1.00 70.19 115 ARG A N 1
ATOM 898 C CA . ARG A 1 115 ? -25.729 8.686 23.141 1.00 70.19 115 ARG A CA 1
ATOM 899 C C . ARG A 1 115 ? -27.234 8.500 23.333 1.00 70.19 115 ARG A C 1
ATOM 901 O O . ARG A 1 115 ? -28.001 9.317 22.828 1.00 70.19 115 ARG A O 1
ATOM 908 N N . LEU A 1 116 ? -27.662 7.474 24.068 1.00 75.00 116 LEU A N 1
ATOM 909 C CA . LEU A 1 116 ? -29.076 7.266 24.401 1.00 75.00 116 LEU A CA 1
ATOM 910 C C . LEU A 1 116 ? -29.633 8.415 25.249 1.00 75.00 116 LEU A C 1
ATOM 912 O O . LEU A 1 116 ? -30.736 8.893 24.981 1.00 75.00 116 LEU A O 1
ATOM 916 N N . ARG A 1 117 ? -28.864 8.903 26.229 1.00 72.00 117 ARG A N 1
ATOM 917 C CA . ARG A 1 117 ? -29.255 10.042 27.074 1.00 72.00 117 ARG A CA 1
ATOM 918 C C . ARG A 1 117 ? -29.367 11.337 26.273 1.00 72.00 117 ARG A C 1
ATOM 920 O O . ARG A 1 117 ? -30.363 12.035 26.421 1.00 72.00 117 ARG A O 1
ATOM 927 N N . LYS A 1 118 ? -28.441 11.599 25.344 1.00 71.50 118 LYS A N 1
ATOM 928 C CA . LYS A 1 118 ? -28.512 12.750 24.424 1.00 71.50 118 LYS A CA 1
ATOM 929 C C . LYS A 1 118 ? -29.746 12.745 23.521 1.00 71.50 118 LYS A C 1
ATOM 931 O O . LYS A 1 118 ? -30.259 13.800 23.168 1.00 71.50 118 LYS A O 1
ATOM 936 N N . ILE A 1 119 ? -30.220 11.569 23.117 1.00 73.56 119 ILE A N 1
ATOM 937 C CA . ILE A 1 119 ? -31.443 11.456 22.308 1.00 73.56 119 ILE A CA 1
ATOM 938 C C . ILE A 1 119 ? -32.686 11.792 23.149 1.00 73.56 119 ILE A C 1
ATOM 940 O O . ILE A 1 119 ? -33.665 12.304 22.614 1.00 73.56 119 ILE A O 1
ATOM 944 N N . ARG A 1 120 ? -32.648 11.505 24.456 1.00 74.31 120 ARG A N 1
ATOM 945 C CA . ARG A 1 120 ? -33.773 11.691 25.385 1.00 74.31 120 ARG A CA 1
ATOM 946 C C . ARG A 1 120 ? -33.780 13.050 26.095 1.00 74.31 120 ARG A C 1
ATOM 948 O O . ARG A 1 120 ? -34.803 13.414 26.663 1.00 74.31 120 ARG A O 1
ATOM 955 N N . SER A 1 121 ? -32.670 13.785 26.090 1.00 71.94 121 SER A N 1
ATOM 956 C CA . SER A 1 121 ? -32.556 15.100 26.730 1.00 71.94 121 SER A CA 1
ATOM 957 C C . SER A 1 121 ? -33.301 16.191 25.960 1.00 71.94 121 SER A C 1
ATOM 959 O O . SER A 1 121 ? -33.326 16.196 24.727 1.00 71.94 121 SER A O 1
ATOM 961 N N . GLN A 1 122 ? -33.848 17.164 26.687 1.00 73.06 122 GLN A N 1
ATOM 962 C CA . GLN A 1 122 ? -34.435 18.365 26.093 1.00 73.06 122 GLN A CA 1
ATOM 963 C C . GLN A 1 122 ? -33.343 19.259 25.477 1.00 73.06 122 GLN A C 1
ATOM 965 O O . GLN A 1 122 ? -32.214 19.293 25.958 1.00 73.06 122 GLN A O 1
ATOM 970 N N . LYS A 1 123 ? -33.672 19.999 24.407 1.00 66.94 123 LYS A N 1
ATOM 971 C CA . LYS A 1 123 ? -32.707 20.795 23.612 1.00 66.94 123 LYS A CA 1
ATOM 972 C C . LYS A 1 123 ? -31.931 21.858 24.407 1.00 66.94 123 LYS A C 1
ATOM 974 O O . LYS A 1 123 ? -30.905 22.315 23.919 1.00 66.94 123 LYS A O 1
ATOM 979 N N . SER A 1 124 ? -32.426 22.267 25.572 1.00 66.69 124 SER A N 1
ATOM 980 C CA . SER A 1 124 ? -31.807 23.272 26.442 1.00 66.69 124 SER A CA 1
ATOM 981 C C . SER A 1 124 ? -30.860 22.689 27.494 1.00 66.69 124 SER A C 1
ATOM 983 O O . SER A 1 124 ? -30.237 23.458 28.217 1.00 66.69 124 SER A O 1
ATOM 985 N N . GLU A 1 125 ? -30.755 21.363 27.618 1.00 64.62 125 GLU A N 1
ATOM 986 C CA . GLU A 1 125 ? -29.872 20.738 28.603 1.00 64.62 125 GLU A CA 1
ATOM 987 C C . GLU A 1 125 ? -28.542 20.309 27.975 1.00 64.62 125 GLU A C 1
ATOM 989 O O . GLU A 1 125 ? -28.495 19.469 27.070 1.00 64.62 125 GLU A O 1
ATOM 994 N N . ASN A 1 126 ? -27.439 20.821 28.521 1.00 66.44 126 ASN A N 1
ATOM 995 C CA . ASN A 1 126 ? -26.120 20.255 28.277 1.00 66.44 126 ASN A CA 1
ATOM 996 C C . ASN A 1 126 ? -26.000 18.944 29.051 1.00 66.44 126 ASN A C 1
ATOM 998 O O . ASN A 1 126 ? -25.849 18.916 30.269 1.00 66.44 126 ASN A O 1
ATOM 1002 N N . ILE A 1 127 ? -26.066 17.830 28.324 1.00 63.12 127 ILE A N 1
ATOM 1003 C CA . ILE A 1 127 ? -25.917 16.491 28.905 1.00 63.12 127 ILE A CA 1
ATOM 1004 C C . ILE A 1 127 ? -24.560 16.346 29.606 1.00 63.12 127 ILE A C 1
ATOM 1006 O O . ILE A 1 127 ? -24.489 15.656 30.612 1.00 63.12 127 ILE A O 1
ATOM 1010 N N . PHE A 1 128 ? -23.512 17.006 29.102 1.00 56.75 128 PHE A N 1
ATOM 1011 C CA . PHE A 1 128 ? -22.146 16.912 29.627 1.00 56.75 128 PHE A CA 1
ATOM 1012 C C . PHE A 1 128 ? -21.966 17.580 30.999 1.00 56.75 128 PHE A C 1
ATOM 1014 O O . PHE A 1 128 ? -21.242 17.029 31.823 1.00 56.75 128 PHE A O 1
ATOM 1021 N N . ASP A 1 129 ? -22.716 18.641 31.312 1.00 63.75 129 ASP A N 1
ATOM 1022 C CA . ASP A 1 129 ? -22.662 19.313 32.622 1.00 63.75 129 ASP A CA 1
ATOM 1023 C C . ASP A 1 129 ? -23.127 18.382 33.764 1.00 63.75 129 ASP A C 1
ATOM 1025 O O . ASP A 1 129 ? -22.704 18.525 34.908 1.00 63.75 129 ASP A O 1
ATOM 1029 N N . LYS A 1 130 ? -23.956 17.367 33.458 1.00 62.53 130 LYS A N 1
ATOM 1030 C CA . LYS A 1 130 ? -24.376 16.325 34.418 1.00 62.53 130 LYS A CA 1
ATOM 1031 C C . LYS A 1 130 ? -23.277 15.290 34.707 1.00 62.53 130 LYS A C 1
ATOM 1033 O O . LYS A 1 130 ? -23.404 14.535 35.667 1.00 62.53 130 LYS A O 1
ATOM 1038 N N . PHE A 1 131 ? -22.230 15.232 33.883 1.00 57.56 131 PHE A N 1
ATOM 1039 C CA . PHE A 1 131 ? -21.167 14.223 33.947 1.00 57.56 131 PHE A CA 1
ATOM 1040 C C . PHE A 1 131 ? -19.783 14.803 34.270 1.00 57.56 131 PHE A C 1
ATOM 1042 O O . PHE A 1 131 ? -18.912 14.049 34.698 1.00 57.56 131 PHE A O 1
ATOM 1049 N N . GLU A 1 132 ? -19.567 16.111 34.100 1.00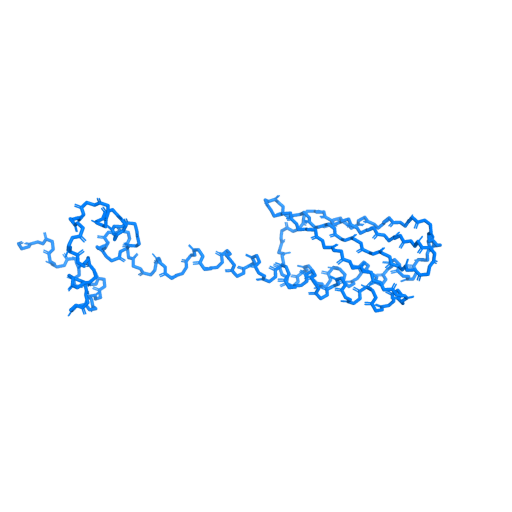 53.75 132 GLU A N 1
ATOM 1050 C CA . GLU A 1 132 ? -18.267 16.764 34.325 1.00 53.75 132 GLU A CA 1
ATOM 1051 C C . GLU A 1 132 ? -17.832 16.835 35.798 1.00 53.75 132 GLU A C 1
ATOM 1053 O O . GLU A 1 132 ? -16.650 17.023 36.074 1.00 53.75 132 GLU A O 1
ATOM 1058 N N . THR A 1 133 ? -18.732 16.638 36.766 1.00 51.06 133 THR A N 1
ATOM 1059 C CA . THR A 1 133 ? -18.393 16.810 38.191 1.00 51.06 133 THR A CA 1
ATOM 1060 C C . THR A 1 133 ? -17.745 15.597 38.852 1.00 51.06 133 THR A C 1
ATOM 1062 O O . THR A 1 133 ? -17.179 15.738 39.935 1.00 51.06 133 THR A O 1
ATOM 1065 N N . HIS A 1 134 ? -17.762 14.418 38.228 1.00 48.97 134 HIS A N 1
ATOM 1066 C CA . HIS A 1 134 ? -17.164 13.228 38.825 1.00 48.97 134 HIS A CA 1
ATOM 1067 C C . HIS A 1 134 ? -16.507 12.340 37.767 1.00 48.97 134 HIS A C 1
ATOM 1069 O O . HIS A 1 134 ? -17.183 11.641 37.014 1.00 48.97 134 HIS A O 1
ATOM 1075 N N . PHE A 1 135 ? -15.173 12.323 37.751 1.00 46.06 135 PHE A N 1
ATOM 1076 C CA . PHE A 1 135 ? -14.419 11.184 37.231 1.00 46.06 135 PHE A CA 1
ATOM 1077 C C . PHE A 1 135 ? -14.639 10.018 38.204 1.00 46.06 135 PHE 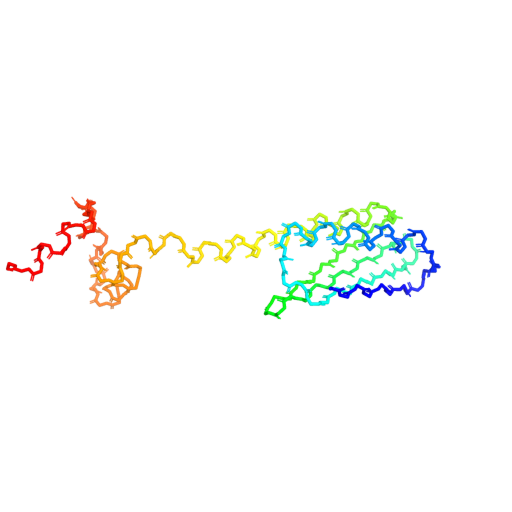A C 1
ATOM 1079 O O . PHE A 1 135 ? -13.892 9.841 39.162 1.00 46.06 135 PHE A O 1
ATOM 1086 N N . VAL A 1 136 ? -15.730 9.282 38.007 1.00 52.59 136 VAL A N 1
ATOM 1087 C CA . VAL A 1 136 ? -16.082 8.118 38.821 1.00 52.59 136 VAL A CA 1
ATOM 1088 C C . VAL A 1 136 ? -15.295 6.934 38.273 1.00 52.59 136 VAL A C 1
ATOM 1090 O O . VAL A 1 136 ? -15.464 6.545 37.118 1.00 52.59 136 VAL A O 1
ATOM 1093 N N . SER A 1 137 ? -14.388 6.385 39.078 1.00 52.44 137 SER A N 1
ATOM 1094 C CA . SER A 1 137 ? -13.747 5.105 38.752 1.00 52.44 137 SER A CA 1
ATOM 1095 C C . SER A 1 137 ? -14.804 3.990 38.709 1.00 52.44 137 SER A C 1
ATOM 1097 O O . SER A 1 137 ? -15.781 4.056 39.452 1.00 52.44 137 SER A O 1
ATOM 1099 N N . ASP A 1 138 ? -14.618 2.939 37.897 1.00 52.84 138 ASP A N 1
ATOM 1100 C CA . ASP A 1 138 ? -15.589 1.827 37.757 1.00 52.84 138 ASP A CA 1
ATOM 1101 C C . ASP A 1 138 ? -16.030 1.202 39.107 1.00 52.84 138 ASP A C 1
ATOM 1103 O O . ASP A 1 138 ? -17.099 0.591 39.209 1.00 52.84 138 ASP A O 1
ATOM 1107 N N . PHE A 1 139 ? -15.210 1.364 40.152 1.00 49.97 139 PHE A N 1
ATOM 1108 C CA . PHE A 1 139 ? -15.483 0.939 41.524 1.00 49.97 139 PHE A CA 1
ATOM 1109 C C . PHE A 1 139 ? -16.622 1.728 42.191 1.00 49.97 139 PHE A C 1
ATOM 1111 O O . PHE A 1 139 ? -17.494 1.142 42.829 1.00 49.97 139 PHE A O 1
ATOM 1118 N N . GLU A 1 140 ? -16.654 3.048 42.025 1.00 51.06 140 GLU A N 1
ATOM 1119 C CA . GLU A 1 140 ? -17.644 3.921 42.669 1.00 51.06 140 GLU A CA 1
ATOM 1120 C C . GLU A 1 140 ? -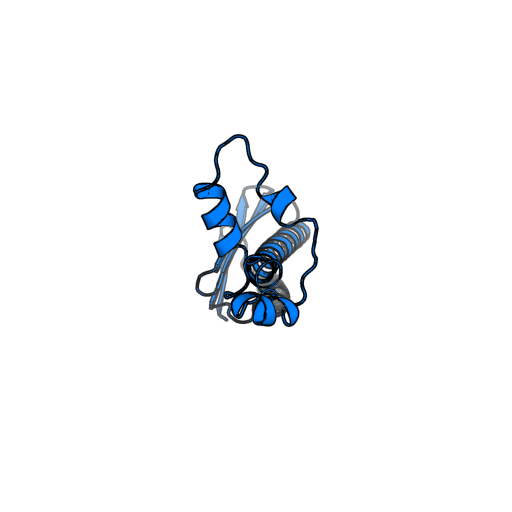19.036 3.819 42.012 1.00 51.06 140 GLU A C 1
ATOM 1122 O O . GLU A 1 140 ? -20.055 4.005 42.681 1.00 51.06 140 GLU A O 1
ATOM 1127 N N . ASP A 1 141 ? -19.098 3.450 40.728 1.00 53.00 141 ASP A N 1
ATOM 1128 C CA . ASP A 1 141 ? -20.351 3.327 39.963 1.00 53.00 141 ASP A CA 1
ATOM 1129 C C . ASP A 1 141 ? -21.204 2.120 40.420 1.00 53.00 141 ASP A C 1
ATOM 1131 O O . ASP A 1 141 ? -22.435 2.144 40.360 1.00 53.00 141 ASP A O 1
ATOM 1135 N N . HIS A 1 142 ? -20.566 1.070 40.953 1.00 51.38 142 HIS A N 1
ATOM 1136 C CA . HIS A 1 142 ? -21.264 -0.096 41.514 1.00 51.38 142 HIS A CA 1
ATOM 1137 C C . HIS A 1 142 ? -21.934 0.208 42.859 1.00 51.38 142 HIS A C 1
ATOM 1139 O O . HIS A 1 142 ? -22.995 -0.340 43.155 1.00 51.38 142 HIS A O 1
ATOM 1145 N N . VAL A 1 143 ? -21.342 1.097 43.661 1.00 50.81 143 VAL A N 1
ATOM 1146 C CA . VAL A 1 143 ? -21.828 1.424 45.010 1.00 50.81 143 VAL A CA 1
ATOM 1147 C C . VAL A 1 143 ? -23.072 2.319 44.954 1.00 50.81 143 VAL A C 1
ATOM 1149 O O . VAL A 1 143 ? -23.975 2.166 45.772 1.00 50.81 143 VAL A O 1
ATOM 1152 N N . ARG A 1 144 ? -23.183 3.197 43.946 1.00 51.03 144 ARG A N 1
ATOM 1153 C CA . ARG A 1 144 ? -24.328 4.118 43.793 1.00 51.03 144 ARG A CA 1
ATOM 1154 C C . ARG A 1 144 ? -25.649 3.447 43.407 1.00 51.03 144 ARG A C 1
ATOM 1156 O O . ARG A 1 144 ? -26.699 4.034 43.630 1.00 51.03 144 ARG A O 1
ATOM 1163 N N . LYS A 1 145 ? -25.637 2.239 42.830 1.00 50.78 145 LYS A N 1
ATOM 1164 C CA . LYS A 1 145 ? -26.880 1.543 42.426 1.00 50.78 145 LYS A CA 1
ATOM 1165 C C . LYS A 1 145 ? -27.665 0.941 43.600 1.00 50.78 145 LYS A C 1
ATOM 1167 O O . LYS A 1 145 ? -28.773 0.464 43.377 1.00 50.78 145 LYS A O 1
ATOM 1172 N N . VAL A 1 146 ? -27.103 0.927 44.811 1.00 45.22 146 VAL A N 1
ATOM 1173 C CA . VAL A 1 146 ? -27.671 0.220 45.977 1.00 45.22 146 VAL A CA 1
ATOM 1174 C C . VAL A 1 146 ? -28.252 1.176 47.037 1.00 45.22 146 VAL A C 1
ATOM 1176 O O . VAL A 1 146 ? -28.680 0.722 48.092 1.00 45.22 146 VAL A O 1
ATOM 1179 N N . SER A 1 147 ? -28.305 2.486 46.778 1.00 36.41 147 SER A N 1
ATOM 1180 C CA . SER A 1 147 ? -28.870 3.487 47.704 1.00 36.41 147 SER A CA 1
ATOM 1181 C C . SER A 1 147 ? -30.221 4.021 47.253 1.00 36.41 147 SER A C 1
ATOM 1183 O O . SER A 1 147 ? -30.278 4.477 46.088 1.00 36.41 147 SER A O 1
#

Sequence (147 aa):
MRVDVQFVNFPKSKLIQSYVEEKILDCIEKFSANTTSVRAFFSVDGIEHHVKISVIAGKLSTCVNANSNDIGYCIDKVLTKLESSLRKVTKKARHKRAEFSSVSEMSDYSATNLRLRKIRSQKSENIFDKFETHFVSDFEDHVRKVS

Radius of gyration: 24.74 Å; Cα contacts (8 Å, |Δi|>4): 169; chains: 1; bounding box: 49×38×72 Å

Nearest PDB structures (foldseek):
  4hei-assembly1_A  TM=9.432E-01  e=5.408E-08  Vibrio cholerae O1 biovar El Tor str. N16961
  6h4n-assembly1_x  TM=9.532E-01  e=1.404E-07  Escherichia coli BW25113
  3tqm-assembly1_A  TM=8.823E-01  e=4.762E-08  Coxiella burnetii
  4v8h-assembly2_CX  TM=9.322E-01  e=6.883E-07  Escherichia coli K-12
  2ywq-assembly3_C  TM=8.875E-01  e=6.883E-07  Thermus thermophilus HB8

pLDDT: mean 75.51, std 14.31, range [36.41, 94.31]

InterPro domains:
  IPR003489 Ribosome hibernation promoting factor/RaiA [PF02482] (3-93)
  IPR036567 Ribosome hibernation promotion factor-like [G3DSA:3.30.160.100] (1-104)
  IPR036567 Ribosome hibernation promotion factor-like [SSF69754] (1-99)

Organism: Fluviispira sanaruensis (NCBI:txid2493639)